Protein AF-W5SNC8-F1 (afdb_monomer_lite)

Radius of gyration: 35.18 Å; chains: 1; bounding box: 82×18×98 Å

Secondary structure (DSSP, 8-state):
-HHHHHHHHHHHHHHHHHHHHHHHHHHHHHHHHHHTT--THHHHHHHHHHHHHHHHHHHHHHHHHHHHHHHHHHHHHHHHHHHHHHHHHHHHHHHHHHHHHHHHHHHHHHHHGGG---

Organism: NCBI:txid1293575

Foldseek 3Di:
DVVVVVVVLVVLVVVLVVLVVVLVVLVVVCVVCVVVVNNCSCVVCVVVNVVSVVSNVVSVVVSVVVVVVVVVVVVVVVVVVVVVVVVVVVVVVVVVVVVVVVVVVVVVVVVVVVVPDD

Structure (mmCIF, N/CA/C/O backbone):
data_AF-W5SNC8-F1
#
_entry.id   AF-W5SNC8-F1
#
loop_
_atom_site.group_PDB
_atom_site.id
_atom_site.type_symbol
_atom_site.label_atom_id
_atom_site.label_alt_id
_atom_site.label_comp_id
_atom_site.label_asym_id
_atom_site.label_entity_id
_atom_site.label_seq_id
_atom_site.pdbx_PDB_ins_code
_atom_site.Cartn_x
_atom_site.Cartn_y
_atom_site.Cartn_z
_atom_site.occupancy
_atom_site.B_iso_or_equiv
_atom_site.auth_seq_id
_atom_site.auth_comp_id
_atom_site.auth_asym_id
_atom_site.auth_atom_id
_atom_site.pdbx_PDB_model_num
ATOM 1 N N . MET A 1 1 ? -3.551 9.199 -18.348 1.00 47.94 1 MET A N 1
ATOM 2 C CA . MET A 1 1 ? -3.879 8.122 -17.381 1.00 47.94 1 MET A CA 1
ATOM 3 C C . MET A 1 1 ? -3.258 8.331 -15.990 1.00 47.94 1 MET A C 1
ATOM 5 O O . MET A 1 1 ? -3.703 7.669 -15.066 1.00 47.94 1 MET A O 1
ATOM 9 N N . SER A 1 2 ? -2.304 9.256 -15.800 1.00 53.34 2 SER A N 1
ATOM 10 C CA . SER A 1 2 ? -1.598 9.500 -14.524 1.00 53.34 2 SER A CA 1
ATOM 11 C C . SER A 1 2 ? -2.444 10.131 -13.411 1.00 53.34 2 SER A C 1
ATOM 13 O O . SER A 1 2 ? -2.253 9.803 -12.242 1.00 53.34 2 SER A O 1
ATOM 15 N N . ASP A 1 3 ? -3.395 11.002 -13.753 1.00 58.72 3 ASP A N 1
ATOM 16 C CA . ASP A 1 3 ? -4.151 11.750 -12.737 1.00 58.72 3 ASP A CA 1
ATOM 17 C C . ASP A 1 3 ? -5.128 10.861 -11.966 1.00 58.72 3 ASP A C 1
ATOM 19 O O . ASP A 1 3 ? -5.331 11.038 -10.768 1.00 58.72 3 ASP A O 1
ATOM 23 N N . ASN A 1 4 ? -5.681 9.842 -12.627 1.00 65.94 4 ASN A N 1
ATOM 24 C CA . ASN A 1 4 ? -6.720 9.006 -12.037 1.00 65.94 4 ASN A CA 1
ATOM 25 C C . ASN A 1 4 ? -6.152 8.027 -10.994 1.00 65.94 4 ASN A C 1
ATOM 27 O O . ASN A 1 4 ? -6.746 7.834 -9.937 1.00 65.94 4 ASN A O 1
ATOM 31 N N . THR A 1 5 ? -4.966 7.459 -11.239 1.00 70.94 5 THR A N 1
ATOM 32 C CA . THR A 1 5 ? -4.309 6.534 -10.298 1.00 70.94 5 THR A CA 1
ATOM 33 C C . THR A 1 5 ? -3.891 7.241 -9.008 1.00 70.94 5 THR A C 1
ATOM 35 O O . THR A 1 5 ? -4.111 6.716 -7.918 1.00 70.94 5 THR A O 1
ATOM 38 N N . ASN A 1 6 ? -3.365 8.467 -9.112 1.00 80.50 6 ASN A N 1
ATOM 39 C CA . ASN A 1 6 ? -3.019 9.277 -7.941 1.00 80.50 6 ASN A CA 1
ATOM 40 C C . ASN A 1 6 ? -4.259 9.685 -7.134 1.00 80.50 6 ASN A C 1
ATOM 42 O O . ASN A 1 6 ? -4.218 9.686 -5.903 1.00 80.50 6 ASN A O 1
ATOM 46 N N . VAL A 1 7 ? -5.375 9.986 -7.805 1.00 87.88 7 VAL A N 1
ATOM 47 C CA . VAL A 1 7 ? -6.656 10.273 -7.142 1.00 87.88 7 VAL A CA 1
ATOM 48 C C . VAL A 1 7 ? -7.180 9.047 -6.393 1.00 87.88 7 VAL A C 1
ATOM 50 O O . VAL A 1 7 ? -7.604 9.175 -5.244 1.00 87.88 7 VAL A O 1
ATOM 53 N N . ILE A 1 8 ? -7.105 7.858 -6.997 1.00 88.38 8 ILE A N 1
ATOM 54 C CA . ILE A 1 8 ? -7.546 6.607 -6.365 1.00 88.38 8 ILE A CA 1
ATOM 55 C C . ILE A 1 8 ? -6.687 6.285 -5.137 1.00 88.38 8 ILE A C 1
ATOM 57 O O . ILE A 1 8 ? -7.240 6.078 -4.060 1.00 88.38 8 ILE A O 1
ATOM 61 N N . LEU A 1 9 ? -5.354 6.305 -5.251 1.00 89.75 9 LEU A N 1
ATOM 62 C CA . LEU A 1 9 ? -4.466 6.042 -4.112 1.00 89.75 9 LEU A CA 1
ATOM 63 C C . LEU A 1 9 ? -4.709 7.035 -2.968 1.00 89.75 9 LEU A C 1
ATOM 65 O O . LEU A 1 9 ? -4.816 6.637 -1.808 1.00 89.75 9 LEU A O 1
ATOM 69 N N . LYS A 1 10 ? -4.857 8.325 -3.292 1.00 91.75 10 LYS A N 1
ATOM 70 C CA . LYS A 1 10 ? -5.175 9.360 -2.303 1.00 91.75 10 LYS A CA 1
ATOM 71 C C . LYS A 1 10 ? -6.484 9.061 -1.578 1.00 91.75 10 LYS A C 1
ATOM 73 O O . LYS A 1 10 ? -6.537 9.208 -0.359 1.00 91.75 10 LYS A O 1
ATOM 78 N N . LYS A 1 11 ? -7.512 8.615 -2.302 1.00 94.06 11 LYS A N 1
ATOM 79 C CA . LYS A 1 11 ? -8.793 8.227 -1.709 1.00 94.06 11 LYS A CA 1
ATOM 80 C C . LYS A 1 11 ? -8.642 7.024 -0.775 1.00 94.06 11 LYS A C 1
ATOM 82 O O . LYS A 1 11 ? -9.061 7.111 0.369 1.00 94.06 11 LYS A O 1
ATOM 87 N N . TYR A 1 12 ? -7.949 5.971 -1.204 1.00 94.62 12 TYR A N 1
ATOM 88 C CA . TYR A 1 12 ? -7.681 4.793 -0.366 1.00 94.62 12 TYR A CA 1
ATOM 89 C C . TYR A 1 12 ? -6.920 5.147 0.921 1.00 94.62 12 TYR A C 1
ATOM 91 O O . TYR A 1 12 ? -7.245 4.646 1.994 1.00 94.62 12 TYR A O 1
ATOM 99 N N . LEU A 1 13 ? -5.934 6.046 0.838 1.00 95.44 13 LEU A N 1
ATOM 100 C CA . LEU A 1 13 ? -5.212 6.551 2.010 1.00 95.44 13 LEU A CA 1
ATOM 101 C C . LEU A 1 13 ? -6.128 7.351 2.949 1.00 95.44 13 LEU A C 1
ATOM 103 O O . LEU A 1 13 ? -6.056 7.192 4.166 1.00 95.44 13 LEU A O 1
ATOM 107 N N . GLN A 1 14 ? -6.996 8.203 2.400 1.00 97.00 14 GLN A N 1
ATOM 108 C CA . GLN A 1 14 ? -7.978 8.959 3.183 1.00 97.00 14 GLN A CA 1
ATOM 109 C C . GLN A 1 14 ? -8.990 8.036 3.871 1.00 97.00 14 GLN A C 1
ATOM 111 O O . GLN A 1 14 ? -9.282 8.239 5.051 1.00 97.00 14 GLN A O 1
ATOM 116 N N . ASP A 1 15 ? -9.470 7.011 3.170 1.00 96.94 15 ASP A N 1
ATOM 117 C CA . ASP A 1 15 ? -10.407 6.023 3.701 1.00 96.94 15 ASP A CA 1
ATOM 118 C C . ASP A 1 15 ? -9.752 5.187 4.815 1.00 96.94 15 ASP A C 1
ATOM 120 O O . ASP A 1 15 ? -10.339 5.021 5.883 1.00 96.94 15 ASP A O 1
ATOM 124 N N . LEU A 1 16 ? -8.490 4.771 4.649 1.00 97.75 16 LEU A N 1
ATOM 125 C CA . LEU A 1 16 ? -7.717 4.109 5.708 1.00 97.75 16 LEU A CA 1
ATOM 126 C C . LEU A 1 16 ? -7.583 4.988 6.962 1.00 97.75 16 LEU A C 1
ATOM 128 O O . LEU A 1 16 ? -7.817 4.525 8.080 1.00 97.75 16 LEU A O 1
ATOM 132 N N . ILE A 1 17 ? -7.238 6.269 6.793 1.00 98.12 17 ILE A N 1
ATOM 133 C CA . ILE A 1 17 ? -7.153 7.228 7.907 1.00 98.12 17 ILE A CA 1
ATOM 134 C C . ILE A 1 17 ? -8.508 7.359 8.609 1.00 98.12 17 ILE A C 1
ATOM 136 O O . ILE A 1 17 ? -8.565 7.454 9.838 1.00 98.12 17 ILE A O 1
ATOM 140 N N . LEU A 1 18 ? -9.600 7.389 7.846 1.00 98.19 18 LEU A N 1
ATOM 141 C CA . LEU A 1 18 ? -10.945 7.487 8.393 1.00 98.19 18 LEU A CA 1
ATOM 142 C C . LEU A 1 18 ? -11.308 6.249 9.222 1.00 98.19 18 LEU A C 1
ATOM 144 O O . LEU A 1 18 ? -11.803 6.405 10.338 1.00 98.19 18 LEU A O 1
ATOM 148 N N . GLU A 1 19 ? -11.034 5.042 8.727 1.00 98.19 19 GLU A N 1
ATOM 149 C CA . GLU A 1 19 ? -11.285 3.802 9.472 1.00 98.19 19 GLU A CA 1
ATOM 150 C C . GLU A 1 19 ? -10.457 3.725 10.763 1.00 98.19 19 GLU A C 1
ATOM 152 O O . GLU A 1 19 ? -10.995 3.415 11.827 1.00 98.19 19 GLU A O 1
ATOM 157 N N . LEU A 1 20 ? -9.182 4.125 10.724 1.00 98.38 20 LEU A N 1
ATOM 158 C CA . LEU A 1 20 ? -8.338 4.211 11.923 1.00 98.38 20 LEU A CA 1
ATOM 159 C C . LEU A 1 20 ? -8.902 5.190 12.963 1.00 98.38 20 LEU A C 1
ATOM 161 O O . LEU A 1 20 ? -8.923 4.890 14.158 1.00 98.38 20 LEU A O 1
ATOM 165 N N . LYS A 1 21 ? -9.404 6.351 12.522 1.00 98.38 21 LYS A N 1
ATOM 166 C CA . LYS A 1 21 ? -10.063 7.323 13.410 1.00 98.38 21 LYS A CA 1
ATOM 167 C C . LYS A 1 21 ? -11.342 6.760 14.026 1.00 98.38 21 LYS A C 1
ATOM 169 O O . LYS A 1 21 ? -11.572 6.971 15.214 1.00 98.38 21 LYS A O 1
ATOM 174 N N . LYS A 1 22 ? -12.156 6.036 13.249 1.00 97.94 22 LYS A N 1
ATOM 175 C CA . LYS A 1 22 ? -13.368 5.370 13.755 1.00 97.94 22 LYS A CA 1
ATOM 176 C C . LYS A 1 22 ? -13.025 4.329 14.817 1.00 97.94 22 LYS A C 1
ATOM 178 O O . LYS A 1 22 ? -13.660 4.327 15.868 1.00 97.94 22 LYS A O 1
ATOM 183 N N . LEU A 1 23 ? -12.018 3.486 14.567 1.00 98.19 23 LEU A N 1
ATOM 184 C CA . LEU A 1 23 ? -11.569 2.484 15.534 1.00 98.19 23 LEU A CA 1
ATOM 185 C C . LEU A 1 23 ? -11.107 3.148 16.832 1.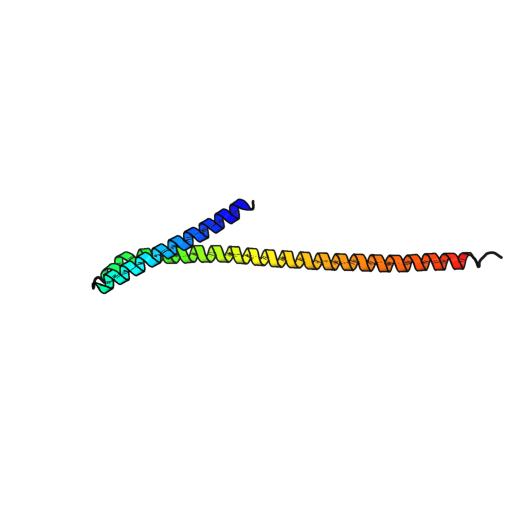00 98.19 23 LEU A C 1
ATOM 187 O O . LEU A 1 23 ? -11.566 2.775 17.907 1.00 98.19 23 LEU A O 1
ATOM 191 N N . LYS A 1 24 ? -10.258 4.176 16.725 1.00 97.69 24 LYS A N 1
ATOM 192 C CA . LYS A 1 24 ? -9.779 4.935 17.883 1.00 97.69 24 LYS A CA 1
ATOM 193 C C . LYS A 1 24 ? -10.933 5.511 18.708 1.00 97.69 24 LYS A C 1
ATOM 195 O O . LYS A 1 24 ? -10.952 5.316 19.917 1.00 97.69 24 LYS A O 1
ATOM 200 N N . ALA A 1 25 ? -11.909 6.150 18.065 1.00 97.50 25 ALA A N 1
ATOM 201 C CA . ALA A 1 25 ? -13.058 6.729 18.760 1.00 97.50 25 ALA A CA 1
ATOM 202 C C . ALA A 1 25 ? -13.894 5.671 19.506 1.00 97.50 25 ALA A C 1
ATOM 204 O O . ALA A 1 25 ? -14.368 5.929 20.611 1.00 97.50 25 ALA A O 1
ATOM 205 N N . ILE A 1 26 ? -14.058 4.473 18.929 1.00 97.06 26 ILE A N 1
ATOM 206 C CA . ILE A 1 26 ? -14.742 3.362 19.608 1.00 97.06 26 ILE A CA 1
ATOM 207 C C . ILE A 1 26 ? -13.950 2.914 20.836 1.00 97.06 26 ILE A C 1
ATOM 209 O O . ILE A 1 26 ? -14.536 2.777 21.903 1.00 97.06 26 ILE A O 1
ATOM 213 N N . LEU A 1 27 ? -12.633 2.738 20.716 1.00 97.12 27 LEU A N 1
ATOM 214 C CA . LEU A 1 27 ? -11.784 2.313 21.833 1.00 97.12 27 LEU A CA 1
ATOM 215 C C . LEU A 1 27 ? -11.766 3.345 22.973 1.00 97.12 27 LEU A C 1
ATOM 217 O O . LEU A 1 27 ? -11.837 2.979 24.143 1.00 97.12 27 LEU A O 1
ATOM 221 N N . GLU A 1 28 ? -11.719 4.639 22.651 1.00 97.50 28 GLU A N 1
ATOM 222 C CA . GLU A 1 28 ? -11.807 5.724 23.641 1.00 97.50 28 GLU A CA 1
ATOM 223 C C . GLU A 1 28 ? -13.159 5.723 24.369 1.00 97.50 28 GLU A C 1
ATOM 225 O O . GLU A 1 28 ? -13.228 5.895 25.593 1.00 97.50 28 GLU A O 1
ATOM 230 N N . PHE A 1 29 ? -14.241 5.488 23.628 1.00 95.38 29 PHE A N 1
ATOM 231 C CA . PHE A 1 29 ? -15.580 5.360 24.186 1.00 95.38 29 PHE A CA 1
ATOM 232 C C . PHE A 1 29 ? -15.719 4.124 25.088 1.00 95.38 29 PHE A C 1
ATOM 234 O O . PHE A 1 29 ? -16.203 4.249 26.214 1.00 95.38 29 PHE A O 1
ATOM 241 N N . GLU A 1 30 ? -15.247 2.958 24.641 1.00 95.75 30 GLU A N 1
ATOM 242 C CA . GLU A 1 30 ? -15.213 1.724 25.437 1.00 95.75 30 GLU A CA 1
ATOM 243 C C . GLU A 1 30 ? -14.445 1.930 26.740 1.00 95.75 30 GLU A C 1
ATOM 245 O O . GLU A 1 30 ? -14.965 1.632 27.812 1.00 95.75 30 GLU A O 1
ATOM 250 N N . ASN A 1 31 ? -13.247 2.513 26.667 1.00 96.75 31 ASN A N 1
ATOM 251 C CA . ASN A 1 31 ? -12.420 2.780 27.839 1.00 96.75 31 ASN A CA 1
ATOM 252 C C . ASN A 1 31 ? -13.142 3.677 28.857 1.00 96.75 31 ASN A C 1
ATOM 254 O O . ASN A 1 31 ? -13.119 3.414 30.061 1.00 96.75 31 ASN A O 1
ATOM 258 N N . THR A 1 32 ? -13.841 4.707 28.370 1.00 97.50 32 THR A N 1
ATOM 259 C CA . THR A 1 32 ? -14.643 5.603 29.215 1.00 97.50 32 THR A CA 1
ATOM 260 C C . THR A 1 32 ? -15.765 4.843 29.926 1.00 97.50 32 THR A C 1
ATOM 262 O O . THR A 1 32 ? -15.981 5.034 31.121 1.00 97.50 32 THR A O 1
ATOM 265 N N . LYS A 1 33 ? -16.472 3.962 29.212 1.00 96.88 33 LYS A N 1
ATOM 266 C CA . LYS A 1 33 ? -17.605 3.193 29.749 1.00 96.88 33 LYS A CA 1
ATOM 267 C C . LYS A 1 33 ? -17.174 2.097 30.715 1.00 96.88 33 LYS A C 1
ATOM 269 O O . LYS A 1 33 ? -17.748 1.988 31.795 1.00 96.88 33 LYS A O 1
ATOM 274 N N . ILE A 1 34 ? -16.101 1.382 30.396 1.00 95.56 34 ILE A N 1
ATOM 275 C CA . ILE A 1 34 ? -15.510 0.376 31.283 1.00 95.56 34 ILE A CA 1
ATOM 276 C C . ILE A 1 34 ? -15.039 1.019 32.588 1.00 95.56 34 ILE A C 1
ATOM 278 O O . ILE A 1 34 ? -15.305 0.486 33.661 1.00 95.56 34 ILE A O 1
ATOM 282 N N . THR A 1 35 ? -14.415 2.199 32.522 1.00 95.94 35 THR A N 1
ATOM 283 C CA . THR A 1 35 ? -13.997 2.948 33.723 1.00 95.94 35 THR A CA 1
ATOM 284 C C . THR A 1 35 ? -15.192 3.327 34.612 1.00 95.94 35 THR A C 1
ATOM 286 O O . THR A 1 35 ? -15.053 3.438 35.825 1.00 95.94 35 THR A O 1
ATOM 289 N N . GLN A 1 36 ? -16.384 3.479 34.028 1.00 96.88 36 GLN A N 1
ATOM 290 C CA . GLN A 1 36 ? -17.645 3.720 34.741 1.00 96.88 36 GLN A CA 1
ATOM 291 C C . GLN A 1 36 ? -18.317 2.428 35.247 1.00 96.88 36 GLN A C 1
ATOM 293 O O . GLN A 1 36 ? -19.413 2.493 35.798 1.00 96.88 36 GLN A O 1
ATOM 298 N N . GLY A 1 37 ? -17.693 1.260 35.059 1.00 95.75 37 GLY A N 1
ATOM 299 C CA . GLY A 1 37 ? -18.240 -0.049 35.430 1.00 95.75 37 GLY A CA 1
ATOM 300 C C . GLY A 1 37 ? -19.232 -0.637 34.419 1.00 95.75 37 GLY A C 1
ATOM 301 O O . GLY A 1 37 ? -19.850 -1.659 34.703 1.00 95.75 37 GLY A O 1
ATOM 302 N N . ILE A 1 38 ? -19.388 -0.020 33.244 1.00 95.00 38 ILE A N 1
ATOM 303 C CA . ILE A 1 38 ? -20.311 -0.453 32.186 1.00 95.00 38 ILE A CA 1
ATOM 304 C C . ILE A 1 38 ? -19.532 -1.328 31.195 1.00 95.00 38 ILE A C 1
ATOM 306 O O . ILE A 1 38 ? -18.873 -0.817 30.288 1.00 95.00 38 ILE A O 1
ATOM 310 N N . ILE A 1 39 ? -19.552 -2.645 31.413 1.00 91.25 39 ILE A N 1
ATOM 311 C CA . ILE A 1 39 ? -18.740 -3.627 30.665 1.00 91.25 39 ILE A CA 1
ATOM 312 C C . ILE A 1 39 ? -19.477 -4.286 29.490 1.00 91.25 39 ILE A C 1
ATOM 314 O O . ILE A 1 39 ? -18.842 -4.712 28.527 1.00 91.25 39 ILE A O 1
ATOM 318 N N . ASP A 1 40 ? -20.808 -4.321 29.540 1.00 93.75 40 ASP A N 1
ATOM 319 C CA . ASP A 1 40 ? -21.710 -4.827 28.494 1.00 93.75 40 ASP A CA 1
ATOM 320 C C . ASP A 1 40 ? -21.580 -4.050 27.174 1.00 93.75 40 ASP A C 1
ATOM 322 O O . ASP A 1 40 ? -21.890 -4.564 26.100 1.00 93.75 40 ASP A O 1
ATOM 326 N N . ILE A 1 41 ? -21.023 -2.836 27.230 1.00 92.69 41 ILE A N 1
ATOM 327 C CA . ILE A 1 41 ? -20.736 -2.022 26.050 1.00 92.69 41 ILE A CA 1
ATOM 328 C C . ILE A 1 41 ? -19.892 -2.755 25.001 1.00 92.69 41 ILE A C 1
ATOM 330 O O . ILE A 1 41 ? -20.070 -2.514 23.807 1.00 92.69 41 ILE A O 1
ATOM 334 N N . LEU A 1 42 ? -19.015 -3.670 25.431 1.00 89.44 42 LEU A N 1
ATOM 335 C CA . LEU A 1 42 ? -18.158 -4.444 24.538 1.00 89.44 42 LEU A CA 1
ATOM 336 C C . LEU A 1 42 ? -18.961 -5.365 23.614 1.00 89.44 42 LEU A C 1
ATOM 338 O O . LEU A 1 42 ? -18.582 -5.535 22.459 1.00 89.44 42 LEU A O 1
ATOM 342 N N . GLU A 1 43 ? -20.084 -5.922 24.071 1.00 92.94 43 GLU A N 1
ATOM 343 C CA . GLU A 1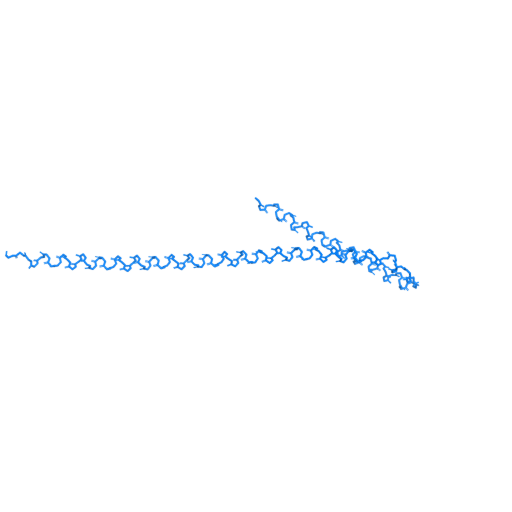 43 ? -20.940 -6.776 23.234 1.00 92.94 43 GLU A CA 1
ATOM 344 C C . GLU A 1 43 ? -21.559 -5.987 22.074 1.00 92.94 43 GLU A C 1
ATOM 346 O O . GLU A 1 43 ? -21.721 -6.506 20.969 1.00 92.94 43 GLU A O 1
ATOM 351 N N . ILE A 1 44 ? -21.837 -4.701 22.300 1.00 91.56 44 ILE A N 1
ATOM 352 C CA . ILE A 1 44 ? -22.418 -3.794 21.306 1.00 91.56 44 ILE A CA 1
ATOM 353 C C . ILE A 1 44 ? -21.354 -3.333 20.302 1.00 91.56 44 ILE A C 1
ATOM 355 O O . ILE A 1 44 ? -21.620 -3.211 19.103 1.00 91.56 44 ILE A O 1
ATOM 359 N N . THR A 1 45 ? -20.142 -3.039 20.773 1.00 92.81 45 THR A N 1
ATOM 360 C CA . THR A 1 45 ? -19.096 -2.419 19.950 1.00 92.81 45 THR A CA 1
ATOM 361 C C . THR A 1 45 ? -18.194 -3.424 19.237 1.00 92.81 45 THR A C 1
ATOM 363 O O . THR A 1 45 ? -17.691 -3.097 18.158 1.00 92.81 45 THR A O 1
ATOM 366 N N . ASN A 1 46 ? -18.012 -4.640 19.765 1.00 90.31 46 ASN A N 1
ATOM 367 C CA . ASN A 1 46 ? -17.149 -5.672 19.173 1.00 90.31 46 ASN A CA 1
ATOM 368 C C . ASN A 1 46 ? -17.488 -5.986 17.703 1.00 90.31 46 ASN A C 1
ATOM 370 O O . ASN A 1 46 ? -16.579 -5.874 16.878 1.00 90.31 46 ASN A O 1
ATOM 374 N N . PRO A 1 47 ? -18.757 -6.239 17.311 1.00 93.94 47 PRO A N 1
ATOM 375 C CA . PRO A 1 47 ? -19.085 -6.506 15.907 1.00 93.94 47 PRO A CA 1
ATOM 376 C C . PRO A 1 47 ? -18.670 -5.362 14.973 1.00 93.94 47 PRO A C 1
ATOM 378 O O . PRO A 1 47 ? -18.211 -5.575 13.851 1.00 93.94 47 PRO A O 1
ATOM 381 N N . LYS A 1 48 ? -18.798 -4.117 15.444 1.00 93.94 48 LYS A N 1
ATOM 382 C CA . LYS A 1 48 ? -18.401 -2.933 14.679 1.00 93.94 48 LYS A CA 1
ATOM 383 C C . LYS A 1 48 ? -16.880 -2.803 14.582 1.00 93.94 48 LYS A C 1
ATOM 385 O O . LYS A 1 48 ? -16.386 -2.428 13.520 1.00 93.94 48 LYS A O 1
ATOM 390 N N . LYS A 1 49 ? -16.140 -3.105 15.655 1.00 95.31 49 LYS A N 1
ATOM 391 C CA . LYS A 1 49 ? -14.668 -3.112 15.635 1.00 95.31 49 LYS A CA 1
ATOM 392 C C . LYS A 1 49 ? -14.133 -4.131 14.640 1.00 95.31 49 LYS A C 1
ATOM 394 O O . LYS A 1 49 ? -13.263 -3.766 13.856 1.00 95.31 49 LYS A O 1
ATOM 399 N N . ASP A 1 50 ? -14.685 -5.340 14.612 1.00 96.19 50 ASP A N 1
ATOM 400 C CA . ASP A 1 50 ? -14.234 -6.395 13.696 1.00 96.19 50 ASP A CA 1
ATOM 401 C C . ASP A 1 50 ? -14.374 -5.968 12.230 1.00 96.19 50 ASP A C 1
ATOM 403 O O . ASP A 1 50 ? -13.444 -6.119 11.434 1.00 96.19 50 ASP A O 1
ATOM 407 N N . LEU A 1 51 ? -15.502 -5.345 11.873 1.00 96.62 51 LEU A N 1
ATOM 408 C CA . LEU A 1 51 ? -15.710 -4.794 10.531 1.00 96.62 51 LEU A CA 1
ATOM 409 C C . LEU A 1 51 ? -14.697 -3.693 10.189 1.00 96.62 51 LEU A C 1
ATOM 411 O O . LEU A 1 51 ? -14.150 -3.684 9.085 1.00 96.62 51 LEU A O 1
ATOM 415 N N . ILE A 1 52 ? -14.421 -2.785 11.128 1.00 97.19 52 ILE A N 1
ATOM 416 C CA . ILE A 1 52 ? -13.456 -1.695 10.925 1.00 97.19 52 ILE A CA 1
ATOM 417 C C . ILE A 1 52 ? -12.035 -2.250 10.774 1.00 97.19 52 ILE A C 1
ATOM 419 O O . ILE A 1 52 ? -11.319 -1.846 9.860 1.00 97.19 52 ILE A O 1
ATOM 423 N N . VAL A 1 53 ? -11.628 -3.206 11.613 1.00 97.69 53 VAL A N 1
ATOM 424 C CA . VAL A 1 53 ? -10.310 -3.857 11.533 1.00 97.69 53 VAL A CA 1
ATOM 425 C C . VAL A 1 53 ? -10.139 -4.572 10.194 1.00 97.69 53 VAL A C 1
ATOM 427 O O . VAL A 1 53 ? -9.113 -4.403 9.534 1.00 97.69 53 VAL A O 1
ATOM 430 N N . ASN A 1 54 ? -11.161 -5.296 9.735 1.00 97.75 54 ASN A N 1
ATOM 431 C CA . ASN A 1 54 ? -11.143 -5.916 8.411 1.00 97.75 54 ASN A CA 1
ATOM 432 C C . ASN A 1 54 ? -11.011 -4.873 7.294 1.00 97.75 54 ASN A C 1
ATOM 434 O O . ASN A 1 54 ? -10.215 -5.051 6.371 1.00 97.75 54 ASN A O 1
ATOM 438 N N . SER A 1 55 ? -11.729 -3.751 7.393 1.00 97.31 55 SER A N 1
ATOM 439 C CA . SER A 1 55 ? -11.606 -2.657 6.427 1.00 97.31 55 SER A CA 1
ATOM 440 C C . SER A 1 55 ? -10.202 -2.043 6.417 1.00 97.31 55 SER A C 1
ATOM 442 O O . SER A 1 55 ? -9.653 -1.804 5.342 1.00 97.31 55 SER A O 1
ATOM 444 N N . ILE A 1 56 ? -9.598 -1.820 7.589 1.00 98.12 56 ILE A N 1
ATOM 445 C CA . ILE A 1 56 ? -8.221 -1.318 7.733 1.00 98.12 56 ILE A CA 1
ATOM 446 C C . ILE A 1 56 ? -7.241 -2.265 7.041 1.00 98.12 56 ILE A C 1
ATOM 448 O O . ILE A 1 56 ? -6.435 -1.819 6.222 1.00 98.12 56 ILE A O 1
ATOM 452 N N . ASN A 1 57 ? -7.341 -3.565 7.322 1.00 97.38 57 ASN A N 1
ATOM 453 C CA . ASN A 1 57 ? -6.469 -4.581 6.735 1.00 97.38 57 ASN A CA 1
ATOM 454 C C . ASN A 1 57 ? -6.589 -4.622 5.207 1.00 97.38 57 ASN A C 1
ATOM 456 O O . ASN A 1 57 ? -5.573 -4.701 4.510 1.00 97.38 57 ASN A O 1
ATOM 460 N N . ASN A 1 58 ? -7.808 -4.506 4.677 1.00 97.31 58 ASN A N 1
ATOM 461 C CA . ASN A 1 58 ? -8.056 -4.477 3.237 1.00 97.31 58 ASN A CA 1
ATOM 462 C C . ASN A 1 58 ? -7.431 -3.247 2.567 1.00 97.31 58 ASN A C 1
ATOM 464 O O . ASN A 1 58 ? -6.730 -3.387 1.558 1.00 97.31 58 ASN A O 1
ATOM 468 N N . TYR A 1 59 ? -7.635 -2.050 3.129 1.00 97.38 59 TYR A N 1
ATOM 469 C CA . TYR A 1 59 ? -7.021 -0.832 2.597 1.00 97.38 59 TYR A CA 1
ATOM 470 C C . TYR A 1 59 ? -5.494 -0.903 2.661 1.00 97.38 59 TYR A C 1
ATOM 472 O O . TYR A 1 59 ? -4.831 -0.652 1.654 1.00 97.38 59 TYR A O 1
ATOM 480 N N . TYR A 1 60 ? -4.938 -1.306 3.805 1.00 95.19 60 TYR A N 1
ATOM 481 C CA . TYR A 1 60 ? -3.495 -1.440 4.002 1.00 95.19 60 TYR A CA 1
ATOM 482 C C . TYR A 1 60 ? -2.860 -2.417 3.002 1.00 95.19 60 TYR A C 1
ATOM 484 O O . TYR A 1 60 ? -1.875 -2.086 2.341 1.00 95.19 60 TYR A O 1
ATOM 492 N N . THR A 1 61 ? -3.467 -3.594 2.825 1.00 96.25 61 THR A N 1
ATOM 493 C CA . THR A 1 61 ? -2.984 -4.622 1.889 1.00 96.25 61 THR A CA 1
ATOM 494 C C . THR A 1 61 ? -3.018 -4.122 0.447 1.00 96.25 61 THR A C 1
ATOM 496 O O . THR A 1 61 ? -2.047 -4.292 -0.292 1.00 96.25 61 THR A O 1
ATOM 499 N N . THR A 1 62 ? -4.106 -3.455 0.052 1.00 94.44 62 THR A N 1
ATOM 500 C CA . THR A 1 62 ? -4.264 -2.921 -1.309 1.00 94.44 62 THR A CA 1
ATOM 501 C C . THR A 1 62 ? -3.209 -1.859 -1.615 1.00 94.44 62 THR A C 1
ATOM 503 O O . THR A 1 62 ? -2.539 -1.931 -2.646 1.00 94.44 62 THR A O 1
ATOM 506 N N . ILE A 1 63 ? -3.010 -0.908 -0.696 1.00 94.25 63 ILE A N 1
ATOM 507 C CA . ILE A 1 63 ? -2.015 0.163 -0.841 1.00 94.25 63 ILE A CA 1
ATOM 508 C C . ILE A 1 63 ? -0.606 -0.426 -0.961 1.00 94.25 63 ILE A C 1
ATOM 510 O O . ILE A 1 63 ? 0.123 -0.081 -1.891 1.00 94.25 63 ILE A O 1
ATOM 514 N N . ASN A 1 64 ? -0.235 -1.356 -0.078 1.00 93.31 64 ASN A N 1
ATOM 515 C CA . ASN A 1 64 ? 1.087 -1.982 -0.114 1.00 93.31 64 ASN A CA 1
ATOM 516 C C . ASN A 1 64 ? 1.331 -2.778 -1.399 1.00 93.31 64 ASN A C 1
ATOM 518 O O . ASN A 1 64 ? 2.437 -2.749 -1.935 1.00 93.31 64 ASN A O 1
ATOM 522 N N . SER A 1 65 ? 0.312 -3.462 -1.926 1.00 93.25 65 SER A N 1
ATOM 523 C CA . SER A 1 65 ? 0.440 -4.166 -3.205 1.00 93.25 65 SER A CA 1
ATOM 524 C C . SER A 1 65 ? 0.723 -3.204 -4.361 1.00 93.25 65 S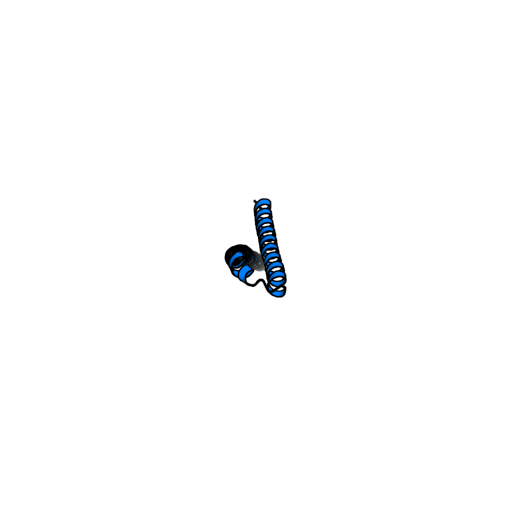ER A C 1
ATOM 526 O O . SER A 1 65 ? 1.520 -3.524 -5.247 1.00 93.25 65 SER A O 1
ATOM 528 N N . TRP A 1 66 ? 0.096 -2.025 -4.368 1.00 92.56 66 TRP A N 1
ATOM 529 C CA . TRP A 1 66 ? 0.366 -1.004 -5.381 1.00 92.56 66 TRP A CA 1
ATOM 530 C C . TRP A 1 66 ? 1.771 -0.425 -5.254 1.00 92.56 66 TRP A C 1
ATOM 532 O O . TRP A 1 66 ? 2.467 -0.336 -6.264 1.00 92.56 66 TRP A O 1
ATOM 542 N N . LEU A 1 67 ? 2.216 -0.097 -4.039 1.00 90.56 67 LEU A N 1
ATOM 543 C CA . LEU A 1 67 ? 3.571 0.414 -3.800 1.00 90.56 67 LEU A CA 1
ATOM 544 C C . LEU A 1 67 ? 4.639 -0.592 -4.242 1.00 90.56 67 LEU A C 1
ATOM 546 O O . LEU A 1 67 ? 5.536 -0.237 -5.001 1.00 90.56 67 LEU A O 1
ATOM 550 N N . LYS A 1 68 ? 4.475 -1.870 -3.886 1.00 93.69 68 LYS A N 1
ATOM 551 C CA . LYS A 1 68 ? 5.385 -2.940 -4.314 1.00 93.69 68 LYS A CA 1
ATOM 552 C C . LYS A 1 68 ? 5.469 -3.068 -5.838 1.00 93.69 68 LYS A C 1
ATOM 554 O O . LYS A 1 68 ? 6.538 -3.303 -6.389 1.00 93.69 68 LYS A O 1
ATOM 559 N N . THR A 1 69 ? 4.344 -2.900 -6.531 1.00 92.19 69 THR A N 1
ATOM 560 C CA . THR A 1 69 ? 4.321 -2.922 -8.003 1.00 92.19 69 THR A CA 1
ATOM 561 C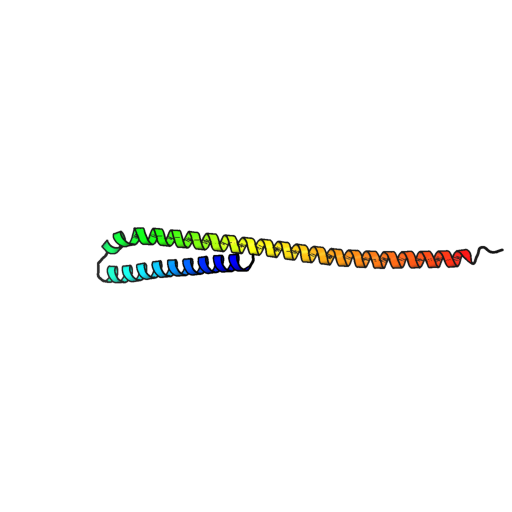 C . THR A 1 69 ? 5.093 -1.733 -8.582 1.00 92.19 69 THR A C 1
ATOM 563 O O . THR A 1 69 ? 5.826 -1.887 -9.556 1.00 92.19 69 THR A O 1
ATOM 566 N N . GLN A 1 70 ? 4.965 -0.545 -7.980 1.00 89.88 70 GLN A N 1
ATOM 567 C CA . GLN A 1 70 ? 5.721 0.639 -8.401 1.00 89.88 70 GLN A CA 1
ATOM 568 C C . GLN A 1 70 ? 7.229 0.463 -8.197 1.00 89.88 70 GLN A C 1
ATOM 570 O O . GLN A 1 70 ? 7.995 0.814 -9.092 1.00 89.88 70 GLN A O 1
ATOM 575 N N . GLU A 1 71 ? 7.649 -0.122 -7.074 1.00 93.69 71 GLU A N 1
ATOM 576 C CA . GLU A 1 71 ? 9.057 -0.444 -6.807 1.00 93.69 71 GLU A CA 1
ATOM 577 C C . GLU A 1 71 ? 9.628 -1.387 -7.876 1.00 93.69 71 GLU A C 1
ATOM 579 O O . GLU A 1 71 ? 10.676 -1.102 -8.451 1.00 93.69 71 GLU A O 1
ATOM 584 N N . GLN A 1 72 ? 8.901 -2.453 -8.226 1.00 95.50 72 GLN A N 1
ATOM 585 C CA . GLN A 1 72 ? 9.314 -3.397 -9.274 1.00 95.50 72 GLN A CA 1
ATOM 586 C C . GLN A 1 72 ? 9.463 -2.729 -10.646 1.00 95.50 72 GLN A C 1
ATOM 588 O O . GLN A 1 72 ? 10.457 -2.942 -11.340 1.00 95.50 72 GLN A O 1
ATOM 593 N N . ILE A 1 73 ? 8.502 -1.882 -11.030 1.00 95.44 73 ILE A N 1
ATOM 594 C CA . ILE A 1 73 ? 8.574 -1.117 -12.283 1.00 95.44 73 ILE A CA 1
ATOM 595 C C . ILE A 1 73 ? 9.790 -0.182 -12.267 1.00 95.44 73 ILE A C 1
ATOM 597 O O . ILE A 1 73 ? 10.496 -0.056 -13.267 1.00 95.44 73 ILE A O 1
ATOM 601 N N . GLN A 1 74 ? 10.063 0.472 -11.136 1.00 95.56 74 GLN A N 1
ATOM 602 C CA . GLN A 1 74 ? 11.211 1.363 -10.998 1.00 95.56 74 GLN A CA 1
ATOM 603 C C . GLN A 1 74 ? 12.543 0.608 -11.118 1.00 95.56 74 GLN A C 1
ATOM 605 O O . GLN A 1 74 ? 13.464 1.092 -11.780 1.00 95.56 74 GLN A O 1
ATOM 610 N N . GLU A 1 75 ? 12.651 -0.581 -10.524 1.00 97.06 75 GLU A N 1
ATOM 611 C CA . GLU A 1 75 ? 13.813 -1.462 -10.682 1.00 97.06 75 GLU A CA 1
ATOM 612 C C . GLU A 1 75 ? 14.030 -1.866 -12.147 1.00 97.06 75 GLU A C 1
ATOM 614 O O . GLU A 1 75 ? 15.157 -1.788 -12.648 1.00 97.06 75 GLU A O 1
ATOM 619 N N . GLU A 1 76 ? 12.963 -2.235 -12.859 1.00 98.12 76 GLU A N 1
ATOM 620 C CA . GLU A 1 76 ? 13.025 -2.596 -14.278 1.00 98.12 76 GLU A CA 1
ATOM 621 C C . GLU A 1 76 ? 13.475 -1.415 -15.150 1.00 98.12 76 GLU A C 1
ATOM 623 O O . GLU A 1 76 ? 14.383 -1.560 -15.972 1.00 98.12 76 GLU A O 1
ATOM 628 N N . ILE A 1 77 ? 12.921 -0.220 -14.920 1.00 98.12 77 ILE A N 1
ATOM 629 C CA . ILE A 1 77 ? 13.337 1.012 -15.606 1.00 98.12 77 ILE A CA 1
ATOM 630 C C . ILE A 1 77 ? 14.827 1.282 -15.373 1.00 98.12 77 ILE A C 1
ATOM 632 O O . ILE A 1 77 ? 15.567 1.540 -16.325 1.00 98.12 77 ILE A O 1
ATOM 636 N N . ASN A 1 78 ? 15.295 1.190 -14.126 1.00 98.12 78 ASN A N 1
ATOM 637 C CA . ASN A 1 78 ? 16.701 1.417 -13.789 1.00 98.12 78 ASN A CA 1
ATOM 638 C C . ASN A 1 78 ? 17.627 0.423 -14.496 1.00 98.12 78 ASN A C 1
ATOM 640 O O . ASN A 1 78 ? 18.689 0.809 -14.999 1.00 98.12 78 ASN A O 1
ATOM 644 N N . LYS A 1 79 ? 17.220 -0.848 -14.572 1.00 98.38 79 LYS A N 1
ATOM 645 C CA . LYS A 1 79 ? 17.951 -1.878 -15.313 1.00 98.38 79 LYS A CA 1
ATOM 646 C C . LYS A 1 79 ? 18.039 -1.529 -16.799 1.00 98.38 79 LYS A C 1
ATOM 648 O O . LYS A 1 79 ? 19.139 -1.502 -17.344 1.00 98.38 79 LYS A O 1
ATOM 653 N N . LEU A 1 80 ? 16.918 -1.180 -17.428 1.00 98.50 80 LEU A N 1
ATOM 654 C CA . LEU A 1 80 ? 16.876 -0.807 -18.846 1.00 98.50 80 LEU A CA 1
ATOM 655 C C . LEU A 1 80 ? 17.741 0.420 -19.156 1.00 98.50 80 LEU A C 1
ATOM 657 O O . LEU A 1 80 ? 18.449 0.435 -20.166 1.00 98.50 80 LEU A O 1
ATOM 661 N N . ILE A 1 81 ? 17.736 1.432 -18.284 1.00 98.31 81 ILE A N 1
ATOM 662 C CA . ILE A 1 81 ? 18.610 2.607 -18.414 1.00 98.31 81 ILE A CA 1
ATOM 663 C C . ILE A 1 81 ? 20.079 2.177 -18.388 1.00 98.31 81 ILE A C 1
ATOM 665 O O . ILE A 1 81 ? 20.853 2.573 -19.262 1.00 98.31 81 ILE A O 1
ATOM 669 N N . LYS A 1 82 ? 20.469 1.346 -17.415 1.00 98.38 82 LYS A N 1
ATOM 670 C CA . LYS A 1 82 ? 21.848 0.865 -17.273 1.00 98.38 82 LYS A CA 1
ATOM 671 C C . LYS A 1 82 ? 22.300 0.060 -18.492 1.00 98.38 82 LYS A C 1
ATOM 673 O O . LYS A 1 82 ? 23.381 0.321 -19.022 1.00 98.38 82 LYS A O 1
ATOM 678 N N . ASP A 1 83 ? 21.467 -0.866 -18.955 1.00 98.38 83 ASP A N 1
ATOM 679 C CA . ASP A 1 83 ? 21.757 -1.716 -20.112 1.00 98.38 83 ASP A CA 1
ATOM 680 C C . ASP A 1 83 ? 21.900 -0.870 -21.388 1.00 98.38 83 ASP A C 1
ATOM 682 O O . ASP A 1 83 ? 22.855 -1.032 -22.150 1.00 98.38 83 ASP A O 1
ATOM 686 N N . THR A 1 84 ? 21.017 0.115 -21.577 1.00 98.38 84 THR A N 1
ATOM 687 C CA . THR A 1 84 ? 21.060 1.041 -22.721 1.00 98.38 84 THR A CA 1
ATOM 688 C C . THR A 1 84 ? 22.332 1.889 -22.722 1.00 98.38 84 THR A C 1
ATOM 690 O O . THR A 1 84 ? 22.978 2.047 -23.762 1.00 98.38 84 THR A O 1
ATOM 693 N N . LEU A 1 85 ? 22.726 2.428 -21.563 1.00 98.44 85 LEU A N 1
ATOM 694 C CA . LEU A 1 85 ? 23.963 3.201 -21.432 1.00 98.44 85 LEU A CA 1
ATOM 695 C C . LEU A 1 85 ? 25.198 2.333 -21.697 1.00 98.44 85 LEU A C 1
ATOM 697 O O . LEU A 1 85 ? 26.107 2.768 -22.401 1.00 98.44 85 LEU A O 1
ATOM 701 N N . SER A 1 86 ? 25.213 1.094 -21.201 1.00 98.25 86 SER A N 1
ATOM 702 C CA . SER A 1 86 ? 26.297 0.148 -21.477 1.00 98.25 86 SER A CA 1
ATOM 703 C C . SER A 1 86 ? 26.413 -0.158 -22.972 1.00 98.25 86 SER A C 1
ATOM 705 O O . SER A 1 86 ? 27.509 -0.075 -23.531 1.00 98.25 86 SER A O 1
ATOM 707 N N . LEU A 1 87 ? 25.289 -0.423 -23.644 1.00 98.31 87 LEU A N 1
ATOM 708 C CA . LEU A 1 87 ? 25.259 -0.679 -25.083 1.00 98.31 87 LEU A CA 1
ATOM 709 C C . LEU A 1 87 ? 25.762 0.525 -25.891 1.00 98.31 87 LEU A C 1
ATOM 711 O O . LEU A 1 87 ? 26.550 0.359 -26.823 1.00 98.31 87 LEU A O 1
ATOM 715 N N . LYS A 1 88 ? 25.359 1.743 -25.515 1.00 98.06 88 LYS A N 1
ATOM 716 C CA . LYS A 1 88 ? 25.837 2.984 -26.143 1.00 98.06 88 LYS A CA 1
ATOM 717 C C . LYS A 1 88 ? 27.365 3.096 -26.084 1.00 98.06 88 LYS A C 1
ATOM 719 O O . LYS A 1 88 ? 27.994 3.377 -27.106 1.00 98.06 88 LYS A O 1
ATOM 724 N N . GLU A 1 89 ? 27.964 2.852 -24.920 1.00 97.81 89 GLU A N 1
ATOM 725 C CA . GLU A 1 89 ? 29.423 2.899 -24.743 1.00 97.81 89 GLU A CA 1
ATOM 726 C C . GLU A 1 89 ? 30.143 1.797 -25.535 1.00 97.81 89 GLU A C 1
ATOM 728 O O . GLU A 1 89 ? 31.192 2.038 -26.147 1.00 97.81 89 GLU A O 1
ATOM 733 N N . MET A 1 90 ? 29.558 0.596 -25.595 1.00 98.06 90 MET A N 1
ATOM 734 C CA . MET A 1 90 ? 30.074 -0.499 -26.421 1.00 98.06 90 MET A CA 1
ATOM 735 C C . MET A 1 90 ? 30.097 -0.123 -27.903 1.00 98.06 90 MET A C 1
ATOM 737 O O . MET A 1 90 ? 31.133 -0.280 -28.553 1.00 98.06 90 MET A O 1
ATOM 741 N N . ILE A 1 91 ? 28.996 0.423 -28.429 1.00 98.06 91 ILE A N 1
ATOM 742 C CA . ILE A 1 91 ? 28.894 0.863 -29.829 1.00 98.06 91 ILE A CA 1
ATOM 743 C C . ILE A 1 91 ? 29.925 1.954 -30.122 1.00 98.06 91 ILE A C 1
ATOM 745 O O . ILE A 1 91 ? 30.641 1.874 -31.121 1.00 98.06 91 ILE A O 1
ATOM 749 N N . TYR A 1 92 ? 30.054 2.953 -29.245 1.00 97.62 92 TYR A N 1
ATOM 750 C CA . TYR A 1 92 ? 31.038 4.022 -29.417 1.00 97.62 92 TYR A CA 1
ATOM 751 C C . TYR A 1 92 ? 32.475 3.479 -29.459 1.00 97.62 92 TYR A C 1
ATOM 753 O O . TYR A 1 92 ? 33.279 3.862 -30.318 1.00 97.62 92 TYR A O 1
ATOM 761 N N . THR A 1 93 ? 32.791 2.533 -28.574 1.00 97.44 93 THR A N 1
ATOM 762 C CA . THR A 1 93 ? 34.100 1.872 -28.529 1.00 97.44 93 THR A CA 1
ATOM 763 C C . THR A 1 93 ? 34.367 1.066 -29.800 1.00 97.44 93 THR A C 1
ATOM 765 O O . THR A 1 93 ? 35.433 1.208 -30.408 1.00 97.44 93 THR A O 1
ATOM 768 N N . GLN A 1 94 ? 33.395 0.267 -30.248 1.00 97.56 94 GLN A N 1
ATOM 769 C CA . GLN A 1 94 ? 33.480 -0.504 -31.492 1.00 97.56 94 GLN A CA 1
ATOM 770 C C . GLN A 1 94 ? 33.679 0.405 -32.706 1.00 97.56 94 GLN A C 1
ATOM 772 O O . GLN A 1 94 ? 34.576 0.156 -33.516 1.00 97.56 94 GLN A O 1
ATOM 777 N N . TYR A 1 95 ? 32.914 1.493 -32.802 1.00 97.38 95 TYR A N 1
ATOM 778 C CA . TYR A 1 95 ? 33.059 2.494 -33.857 1.00 97.38 95 TYR A CA 1
ATOM 779 C C . TYR A 1 95 ? 34.478 3.076 -33.886 1.00 97.38 95 TYR A C 1
ATOM 781 O O . TYR A 1 95 ? 35.145 3.055 -34.923 1.00 97.38 95 TYR A O 1
ATOM 789 N N . LYS A 1 96 ? 34.987 3.538 -32.736 1.00 96.94 96 LYS A N 1
ATOM 790 C CA . LYS A 1 96 ? 36.324 4.141 -32.622 1.00 96.94 96 LYS A CA 1
ATOM 791 C C . LYS A 1 96 ? 37.435 3.167 -33.016 1.00 96.94 96 LYS A C 1
ATOM 793 O O . LYS A 1 96 ? 38.381 3.564 -33.700 1.00 96.94 96 LYS A O 1
ATOM 798 N N . ASN A 1 97 ? 37.333 1.911 -32.590 1.00 96.38 97 ASN A N 1
ATOM 799 C CA . ASN A 1 97 ? 38.312 0.875 -32.917 1.00 96.38 97 ASN A CA 1
ATOM 800 C C . ASN A 1 97 ? 38.287 0.537 -34.410 1.00 96.38 97 ASN A C 1
ATOM 802 O O . ASN A 1 97 ? 39.336 0.539 -35.054 1.00 96.38 97 ASN A O 1
ATOM 806 N N . THR A 1 98 ? 37.093 0.355 -34.973 1.00 96.12 98 THR A N 1
ATOM 807 C CA . THR A 1 98 ? 36.902 0.067 -36.402 1.00 96.12 98 THR A CA 1
ATOM 808 C C . THR A 1 98 ? 37.440 1.204 -37.269 1.00 96.12 98 THR A C 1
ATOM 810 O O . THR A 1 98 ? 38.213 0.966 -38.195 1.00 96.12 98 THR A O 1
ATOM 813 N N . TYR A 1 99 ? 37.131 2.458 -36.924 1.00 95.50 99 TYR A N 1
ATOM 814 C CA . TYR A 1 99 ? 37.652 3.631 -37.628 1.00 95.50 99 TYR A CA 1
ATOM 815 C C . TYR A 1 99 ? 39.188 3.689 -37.614 1.00 95.50 99 TYR A C 1
ATOM 817 O O . TYR A 1 99 ? 39.814 3.942 -38.646 1.00 95.50 99 TYR A O 1
ATOM 825 N N . LYS A 1 100 ? 39.819 3.419 -36.461 1.00 94.81 100 LYS A N 1
ATOM 826 C CA . LYS A 1 100 ? 41.286 3.363 -36.349 1.00 94.81 100 LYS A CA 1
ATOM 827 C C . LYS A 1 100 ? 41.894 2.273 -37.235 1.00 94.81 100 LYS A C 1
ATOM 829 O O . LYS A 1 100 ? 42.900 2.544 -37.890 1.00 94.81 100 LYS A O 1
ATOM 834 N N . MET A 1 101 ? 41.303 1.075 -37.260 1.00 94.00 101 MET A N 1
ATOM 835 C CA . MET A 1 101 ? 41.765 -0.033 -38.107 1.00 94.00 101 MET A CA 1
ATOM 836 C C . MET A 1 101 ? 41.674 0.331 -39.591 1.00 94.00 101 MET A C 1
ATOM 838 O O . MET A 1 101 ? 42.687 0.307 -40.285 1.00 94.00 101 MET A O 1
ATOM 842 N N . LEU A 1 102 ? 40.506 0.794 -40.045 1.00 92.88 102 LEU A N 1
ATOM 843 C CA . LEU A 1 102 ? 40.293 1.192 -41.440 1.00 92.88 102 LEU A CA 1
ATOM 844 C C . LEU A 1 102 ? 41.257 2.299 -41.881 1.00 92.88 102 LEU A C 1
ATOM 846 O O . LEU A 1 102 ? 41.835 2.233 -42.966 1.00 92.88 102 LEU A O 1
ATOM 850 N N . LYS A 1 103 ? 41.488 3.306 -41.030 1.00 91.69 103 LYS A N 1
ATOM 851 C CA . LYS A 1 103 ? 42.451 4.377 -41.318 1.00 91.69 103 LYS A CA 1
ATOM 852 C C . LYS A 1 103 ? 43.873 3.832 -41.499 1.00 91.69 103 LYS A C 1
ATOM 854 O O . LYS A 1 103 ? 44.588 4.294 -42.388 1.00 91.69 103 LYS A O 1
ATOM 859 N N . LYS A 1 104 ? 44.286 2.857 -40.682 1.00 88.25 104 LYS A N 1
ATOM 860 C CA . LYS A 1 104 ? 45.600 2.205 -40.790 1.00 88.25 104 LYS A CA 1
ATOM 861 C C . LYS A 1 104 ? 45.731 1.425 -42.101 1.00 88.25 104 LYS A C 1
ATOM 863 O O . LYS A 1 104 ? 46.745 1.577 -42.779 1.00 88.25 104 LYS A O 1
ATOM 868 N N . ASP A 1 105 ? 44.700 0.674 -42.481 1.00 83.12 105 ASP A N 1
ATOM 869 C CA . ASP A 1 105 ? 44.684 -0.128 -43.713 1.00 83.12 105 ASP A CA 1
ATOM 870 C C . ASP A 1 105 ? 44.701 0.733 -44.982 1.00 83.12 105 ASP A C 1
ATOM 872 O O . ASP A 1 105 ? 45.344 0.395 -45.975 1.00 83.12 105 ASP A O 1
ATOM 876 N N . ILE A 1 106 ? 44.025 1.884 -44.964 1.00 83.62 106 ILE A N 1
ATOM 877 C CA . IL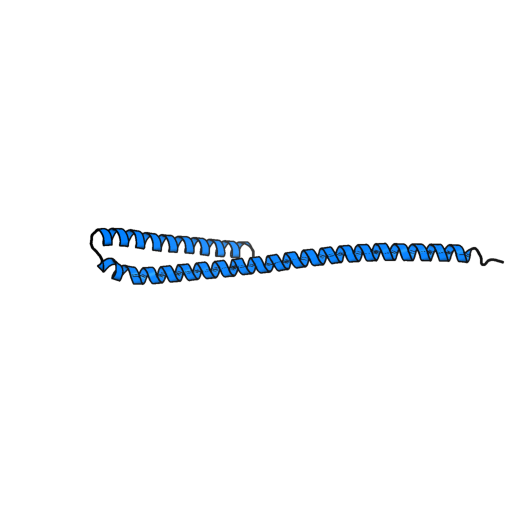E A 1 106 ? 44.079 2.848 -46.071 1.00 83.62 106 ILE A CA 1
ATOM 878 C C . ILE A 1 106 ? 45.490 3.443 -46.201 1.00 83.62 106 ILE A C 1
ATOM 880 O O . ILE A 1 106 ? 46.006 3.578 -47.314 1.00 83.62 106 ILE A O 1
ATOM 884 N N . CYS A 1 107 ? 46.137 3.785 -45.082 1.00 71.44 107 CYS A N 1
ATOM 885 C CA . CYS A 1 107 ? 47.502 4.312 -45.091 1.00 71.44 107 CYS A CA 1
ATOM 886 C C . CYS A 1 107 ? 48.529 3.282 -45.589 1.00 71.44 107 CYS A C 1
ATOM 888 O O . CYS A 1 107 ? 49.380 3.640 -46.402 1.00 71.44 107 CYS A O 1
ATOM 890 N N . SER A 1 108 ? 48.434 2.016 -45.169 1.00 69.94 108 SER A N 1
ATOM 891 C CA . SER A 1 108 ? 49.351 0.951 -45.611 1.00 69.94 108 SER A CA 1
ATOM 892 C C . SER A 1 108 ? 49.186 0.598 -47.096 1.00 69.94 108 SER A C 1
ATOM 894 O O . SER A 1 108 ? 50.167 0.334 -47.794 1.00 69.94 108 SER A O 1
ATOM 896 N N . LYS A 1 109 ? 47.961 0.670 -47.633 1.00 66.62 109 LYS A N 1
ATOM 897 C CA . LYS A 1 109 ? 47.700 0.482 -49.072 1.00 66.62 109 LYS A CA 1
ATOM 898 C C . LYS A 1 109 ? 48.255 1.619 -49.941 1.00 66.62 109 LYS A C 1
ATOM 900 O O . LYS A 1 109 ? 48.721 1.354 -51.049 1.00 66.62 109 LYS A O 1
ATOM 905 N N . LYS A 1 110 ? 48.260 2.866 -49.447 1.00 60.53 110 LYS A N 1
ATOM 906 C CA . LYS A 1 110 ? 48.848 4.031 -50.145 1.00 60.53 110 LYS A CA 1
ATOM 907 C C . LYS A 1 110 ? 50.379 4.012 -50.198 1.00 60.53 110 LYS A C 1
ATOM 909 O O . LYS A 1 110 ? 50.949 4.542 -51.147 1.00 60.53 110 LYS A O 1
ATOM 914 N N . SER A 1 111 ? 51.053 3.438 -49.201 1.00 56.44 111 SER A N 1
ATOM 915 C CA . SER A 1 111 ? 52.517 3.293 -49.218 1.00 56.44 111 SER A CA 1
ATOM 916 C C . SER A 1 111 ? 52.983 2.187 -50.166 1.00 56.44 111 SER A C 1
ATOM 918 O O . SER A 1 111 ? 54.011 2.346 -50.814 1.00 56.44 111 SER A O 1
ATOM 920 N N . ASN A 1 112 ? 52.207 1.110 -50.316 1.00 51.81 112 ASN A N 1
ATOM 921 C CA . ASN A 1 112 ? 52.580 -0.006 -51.192 1.00 51.81 112 ASN A CA 1
ATOM 922 C C . ASN A 1 112 ? 52.379 0.298 -52.683 1.00 51.81 112 ASN A C 1
ATOM 924 O O . ASN A 1 112 ? 53.164 -0.166 -53.498 1.00 51.81 112 ASN A O 1
ATOM 928 N N . THR A 1 113 ? 51.399 1.127 -53.052 1.00 50.34 113 THR A N 1
ATOM 929 C CA . THR A 1 113 ? 51.185 1.536 -54.456 1.00 50.34 113 THR A CA 1
ATOM 930 C C . THR A 1 113 ? 52.239 2.512 -54.989 1.00 50.34 113 THR A C 1
ATOM 932 O O . THR A 1 113 ? 52.365 2.652 -56.201 1.00 50.34 113 THR A O 1
ATOM 935 N N . LYS A 1 114 ? 53.040 3.156 -54.126 1.00 50.25 114 LYS A N 1
ATOM 936 C CA . LYS A 1 114 ? 54.174 3.998 -54.556 1.00 50.25 114 LYS A CA 1
ATOM 937 C C . LYS A 1 114 ? 55.449 3.212 -54.885 1.00 50.25 114 LYS A C 1
ATOM 939 O O . LYS A 1 114 ? 56.318 3.763 -55.545 1.00 50.25 114 LYS A O 1
ATOM 944 N N . ASN A 1 115 ? 55.544 1.947 -54.473 1.00 47.75 115 ASN A N 1
ATOM 945 C CA . ASN A 1 115 ? 56.725 1.100 -54.685 1.00 47.75 115 ASN A CA 1
ATOM 946 C C . ASN A 1 115 ? 56.550 0.088 -55.838 1.00 47.75 115 ASN A C 1
ATOM 948 O O . ASN A 1 115 ? 57.303 -0.876 -55.920 1.00 47.75 115 ASN A O 1
ATOM 952 N N . THR A 1 116 ? 55.551 0.261 -56.713 1.00 45.44 116 THR A N 1
ATOM 953 C CA . THR A 1 116 ? 55.267 -0.667 -57.832 1.00 45.44 116 THR A CA 1
ATOM 954 C C . THR A 1 116 ? 55.168 0.039 -59.187 1.00 45.44 116 THR A C 1
ATOM 956 O O . THR A 1 116 ? 54.360 -0.335 -60.032 1.00 45.44 116 THR A O 1
ATOM 959 N N . ILE A 1 117 ? 55.988 1.066 -59.407 1.00 40.88 117 ILE A N 1
ATOM 960 C CA . ILE A 1 117 ? 56.226 1.621 -60.743 1.00 40.88 117 ILE A CA 1
ATOM 961 C C . ILE A 1 117 ? 57.726 1.464 -61.003 1.00 40.88 117 ILE A C 1
ATOM 963 O O . ILE A 1 117 ? 58.531 2.064 -60.292 1.00 40.88 117 ILE A O 1
ATOM 967 N N . PHE A 1 118 ? 58.041 0.552 -61.928 1.00 42.41 118 PHE A N 1
ATOM 968 C CA . PHE A 1 118 ? 59.363 0.340 -62.522 1.00 42.41 118 PHE A CA 1
ATOM 969 C C . PHE A 1 118 ? 59.835 1.588 -63.271 1.00 42.41 118 PHE A C 1
ATOM 971 O O . PHE A 1 118 ? 58.966 2.268 -63.866 1.00 42.41 118 PHE A O 1
#

pLDDT: mea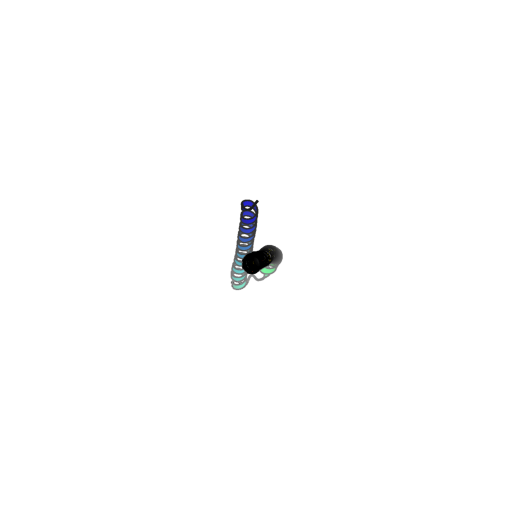n 89.57, std 14.66, range [40.88, 98.5]

Sequence (118 aa):
MSDNTNVILKKYLQDLILELKKLKAILEFENTKITQGIIDILEITNPKKDLIVNSINNYYTTINSWLKTQEQIQEEINKLIKDTLSLKEMIYTQYKNTYKMLKKDICSKKSNTKNTIF